Protein AF-A0A7W7SUZ3-F1 (afdb_monomer_lite)

Secondary structure (DSSP, 8-state):
--HHHHHHHHHHHH-S-TT--EEEPPTTSTTEEEEEEETTEEEEEEEETTEEEEEE-GGGTS-EEEEESSHHHHHHHHHHHHHT--HHHHHHH-TTEEE------

Structure (mmCIF, N/CA/C/O backbone):
data_AF-A0A7W7SUZ3-F1
#
_entry.id   AF-A0A7W7SUZ3-F1
#
loop_
_atom_site.group_PDB
_atom_site.id
_atom_site.type_symbol
_atom_site.label_atom_id
_atom_site.label_alt_id
_atom_site.label_comp_id
_atom_site.label_asym_id
_atom_site.label_entity_id
_atom_site.label_seq_id
_atom_site.pdbx_PDB_ins_code
_atom_site.Cartn_x
_atom_site.Cartn_y
_atom_site.Cartn_z
_atom_site.occupancy
_atom_site.B_iso_or_equiv
_atom_site.auth_seq_id
_atom_site.auth_comp_id
_atom_site.auth_asym_id
_atom_site.auth_atom_id
_atom_site.pdbx_PDB_model_num
ATOM 1 N N . MET A 1 1 ? -14.301 4.119 7.015 1.00 57.91 1 MET A N 1
ATOM 2 C CA . MET A 1 1 ? -13.436 5.296 7.234 1.00 57.91 1 MET A CA 1
ATOM 3 C C . MET A 1 1 ? -13.375 6.098 5.939 1.00 57.91 1 MET A C 1
ATOM 5 O O . MET A 1 1 ? -13.244 5.468 4.892 1.00 57.91 1 MET A O 1
ATOM 9 N N . PRO A 1 2 ? -13.549 7.429 5.967 1.00 64.69 2 PRO A N 1
ATOM 10 C CA . PRO A 1 2 ? -13.350 8.298 4.804 1.00 64.69 2 PRO A CA 1
ATOM 11 C C . PRO A 1 2 ? -11.965 8.107 4.163 1.00 64.69 2 PRO A C 1
ATOM 13 O O . PRO A 1 2 ? -10.989 7.838 4.862 1.00 64.69 2 PRO A O 1
ATOM 16 N N . LYS A 1 3 ? -11.856 8.267 2.834 1.00 68.88 3 LYS A N 1
ATOM 17 C CA . LYS A 1 3 ? -10.593 8.066 2.086 1.00 68.88 3 LYS A CA 1
ATOM 18 C C . LYS A 1 3 ? -9.442 8.942 2.620 1.00 68.88 3 LYS A C 1
ATOM 20 O O . LYS A 1 3 ? -8.315 8.470 2.730 1.00 68.88 3 LYS A O 1
ATOM 25 N N . GLN A 1 4 ? -9.733 10.192 2.991 1.00 70.25 4 GLN A N 1
ATOM 26 C CA . GLN A 1 4 ? -8.750 11.148 3.530 1.00 70.25 4 GLN A CA 1
ATOM 27 C C . GLN A 1 4 ? -8.233 10.784 4.929 1.00 70.25 4 GLN A C 1
ATOM 29 O O . GLN A 1 4 ? -7.055 11.011 5.218 1.00 70.25 4 GLN A O 1
ATOM 34 N N . ASP A 1 5 ? -9.066 10.162 5.761 1.00 81.56 5 ASP A N 1
ATOM 35 C CA . ASP A 1 5 ? -8.667 9.738 7.105 1.00 81.56 5 ASP A CA 1
ATOM 36 C C . ASP A 1 5 ? -7.645 8.594 7.027 1.00 81.56 5 ASP A C 1
ATOM 38 O O . ASP A 1 5 ? -6.688 8.561 7.797 1.00 81.56 5 ASP A O 1
ATOM 42 N N . LEU A 1 6 ? -7.785 7.689 6.046 1.00 84.25 6 LEU A N 1
ATOM 43 C CA . LEU A 1 6 ? -6.830 6.593 5.847 1.00 84.25 6 LEU A CA 1
ATOM 44 C C . LEU A 1 6 ? -5.479 7.074 5.339 1.00 84.25 6 LEU A C 1
ATOM 46 O O . LEU A 1 6 ? -4.457 6.619 5.836 1.00 84.25 6 LEU A O 1
ATOM 50 N N . VAL A 1 7 ? -5.463 7.996 4.377 1.00 89.31 7 VAL A N 1
ATOM 51 C CA . VAL A 1 7 ? -4.211 8.586 3.884 1.00 89.31 7 VAL A CA 1
ATOM 52 C C . VAL A 1 7 ? -3.457 9.266 5.028 1.00 89.31 7 VAL A C 1
ATOM 54 O O . VAL A 1 7 ? -2.256 9.062 5.179 1.00 89.31 7 VAL A O 1
ATOM 57 N N . SER A 1 8 ? -4.163 10.028 5.867 1.00 89.12 8 SER A N 1
ATOM 58 C CA . SER A 1 8 ? -3.562 10.704 7.023 1.00 89.12 8 SER A CA 1
ATOM 59 C C . SER A 1 8 ? -3.013 9.711 8.051 1.00 89.12 8 SER A C 1
ATOM 61 O O . SER A 1 8 ? -1.897 9.890 8.538 1.00 89.12 8 SER A O 1
ATOM 63 N N . ALA A 1 9 ? -3.755 8.638 8.341 1.00 90.12 9 ALA A N 1
ATOM 64 C CA . ALA A 1 9 ? -3.298 7.572 9.229 1.00 90.12 9 ALA A CA 1
ATOM 65 C C . ALA A 1 9 ? -2.057 6.853 8.671 1.00 90.12 9 ALA A C 1
ATOM 67 O O . ALA A 1 9 ? -1.042 6.772 9.353 1.00 90.12 9 ALA A O 1
ATOM 68 N N . LEU A 1 10 ? -2.086 6.420 7.407 1.00 90.44 10 LEU A N 1
ATOM 69 C CA . LEU A 1 10 ? -0.949 5.769 6.743 1.00 90.44 10 LEU A CA 1
ATOM 70 C C . LEU A 1 10 ? 0.306 6.655 6.729 1.00 90.44 10 LEU A C 1
ATOM 72 O O . LEU A 1 10 ? 1.409 6.171 6.964 1.00 90.44 10 LEU A O 1
ATOM 76 N N . ASN A 1 11 ? 0.145 7.956 6.482 1.00 91.00 11 ASN A N 1
ATOM 77 C CA . ASN A 1 11 ? 1.253 8.911 6.533 1.00 91.00 11 ASN A CA 1
ATOM 78 C C . ASN A 1 11 ? 1.787 9.123 7.953 1.00 91.00 11 ASN A C 1
ATOM 80 O O . ASN A 1 11 ? 2.978 9.370 8.121 1.00 91.00 11 ASN A O 1
ATOM 84 N N . SER A 1 12 ? 0.932 9.002 8.970 1.00 90.75 12 SER A N 1
ATOM 85 C CA . SER A 1 12 ? 1.364 9.066 10.369 1.00 90.75 12 SER A CA 1
ATOM 86 C C . SER A 1 12 ? 2.234 7.856 10.729 1.00 90.75 12 SER A C 1
ATOM 88 O O . SER A 1 12 ? 3.256 8.025 11.388 1.00 90.75 12 SER A O 1
ATOM 90 N N . GLU A 1 13 ? 1.893 6.666 10.218 1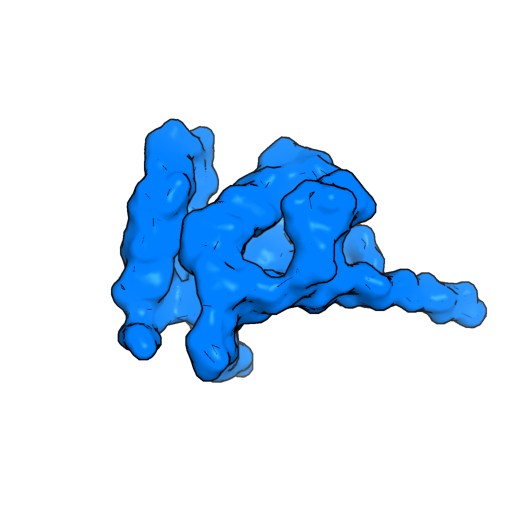.00 91.12 13 GLU A N 1
ATOM 91 C CA . GLU A 1 13 ? 2.688 5.439 10.391 1.00 91.12 13 GLU A CA 1
ATOM 92 C C . GLU A 1 13 ? 4.040 5.480 9.660 1.00 91.12 13 GLU A C 1
ATOM 94 O O . GLU A 1 13 ? 5.033 4.963 10.167 1.00 91.12 13 GLU A O 1
ATOM 99 N N . LEU A 1 14 ? 4.114 6.108 8.479 1.00 85.94 14 LEU A N 1
ATOM 100 C CA . LEU A 1 14 ? 5.383 6.267 7.748 1.00 85.94 14 LEU A CA 1
ATOM 101 C C . LEU A 1 14 ? 6.401 7.158 8.485 1.00 85.94 14 LEU A C 1
ATOM 103 O O . LEU A 1 14 ? 7.608 7.055 8.236 1.00 85.94 14 LEU A O 1
ATOM 107 N N . GLY A 1 15 ? 5.931 8.033 9.380 1.00 76.69 15 GLY A N 1
ATOM 108 C CA . GLY A 1 15 ? 6.772 8.947 10.146 1.00 76.69 15 GLY A CA 1
ATOM 109 C C . GLY A 1 15 ? 7.622 9.878 9.270 1.00 76.69 15 GLY A C 1
ATOM 110 O O . GLY A 1 15 ? 7.240 10.275 8.171 1.00 76.69 15 GLY A O 1
ATOM 111 N N . HIS A 1 16 ? 8.806 10.250 9.766 1.00 63.91 16 HIS A N 1
ATOM 112 C CA . HIS A 1 16 ? 9.794 11.059 9.040 1.00 63.91 16 HIS A CA 1
ATOM 113 C C . HIS A 1 16 ? 10.617 10.217 8.053 1.00 63.91 16 HIS A C 1
ATOM 115 O O . HIS A 1 16 ? 11.844 10.293 8.074 1.00 63.91 16 HIS A O 1
ATOM 121 N N . SER A 1 17 ? 9.982 9.454 7.162 1.00 66.00 17 SER A N 1
ATOM 122 C CA . SER A 1 17 ? 10.672 8.885 5.991 1.00 66.00 17 SER A CA 1
ATOM 123 C C . SER A 1 17 ? 10.496 9.780 4.7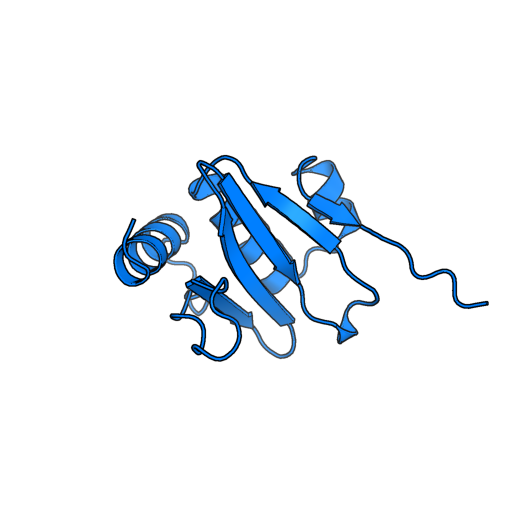53 1.00 66.00 17 SER A C 1
ATOM 125 O O . SER A 1 17 ? 9.717 9.428 3.870 1.00 66.00 17 SER A O 1
ATOM 127 N N . PRO A 1 18 ? 11.168 10.947 4.619 1.00 67.25 18 PRO A N 1
ATOM 128 C CA . PRO A 1 18 ? 11.205 11.653 3.346 1.00 67.25 18 PRO A CA 1
ATOM 129 C C . PRO A 1 18 ? 11.915 10.811 2.274 1.00 67.25 18 PRO A C 1
ATOM 131 O O . PRO A 1 18 ? 12.961 10.232 2.572 1.00 67.25 18 PRO A O 1
ATOM 134 N N . PRO A 1 19 ? 11.431 10.787 1.017 1.00 77.00 19 PRO A N 1
ATOM 135 C CA . PRO A 1 19 ? 10.271 11.501 0.467 1.00 77.00 19 PRO A CA 1
ATOM 136 C C . PRO A 1 19 ? 8.982 10.651 0.397 1.00 77.00 19 PRO A C 1
ATOM 138 O O . PRO A 1 19 ? 8.097 10.942 -0.406 1.00 77.00 19 PRO A O 1
ATOM 141 N N . LEU A 1 20 ? 8.871 9.578 1.180 1.00 86.69 20 LEU A N 1
ATOM 142 C CA . LEU A 1 20 ? 7.778 8.616 1.071 1.00 86.69 20 LEU A CA 1
ATOM 143 C C . LEU A 1 20 ? 6.498 9.172 1.695 1.00 86.69 20 LEU A C 1
ATOM 145 O O . LEU A 1 20 ? 6.390 9.327 2.908 1.00 86.69 20 LEU A O 1
ATOM 149 N N . ILE A 1 21 ? 5.517 9.462 0.843 1.00 90.50 21 ILE A N 1
ATOM 150 C CA . ILE A 1 21 ? 4.207 9.960 1.249 1.00 90.50 21 ILE A CA 1
ATOM 151 C C . ILE A 1 21 ? 3.105 9.255 0.461 1.00 90.50 21 ILE A C 1
ATOM 153 O O . ILE A 1 21 ? 3.154 9.159 -0.768 1.00 90.50 21 ILE A O 1
ATOM 157 N N . PHE A 1 22 ? 2.090 8.770 1.171 1.00 90.75 22 PHE A N 1
ATOM 158 C CA . PHE A 1 22 ? 0.853 8.330 0.552 1.00 90.75 22 PHE A CA 1
ATOM 159 C C . PHE A 1 22 ? 0.061 9.536 0.061 1.00 90.75 22 PHE A C 1
ATOM 161 O O . PHE A 1 22 ? -0.212 10.486 0.799 1.00 90.75 22 PHE A O 1
ATOM 168 N N . THR A 1 23 ? -0.374 9.449 -1.187 1.00 89.75 23 THR A N 1
ATOM 169 C CA . THR A 1 23 ? -1.311 10.382 -1.805 1.00 89.75 23 THR A CA 1
ATOM 170 C C . THR A 1 23 ? -2.668 9.714 -1.975 1.00 89.75 23 THR A C 1
ATOM 172 O O . THR A 1 23 ? -2.767 8.488 -2.029 1.00 89.75 23 THR A O 1
ATOM 175 N N . ALA A 1 24 ? -3.738 10.505 -2.025 1.00 86.31 24 ALA A N 1
ATOM 176 C CA . ALA A 1 24 ? -5.062 9.965 -2.304 1.00 86.31 24 ALA A CA 1
ATOM 177 C C . ALA A 1 24 ? -5.086 9.337 -3.708 1.00 86.31 24 ALA A C 1
ATOM 179 O O . ALA A 1 24 ? -4.625 9.949 -4.672 1.00 86.31 24 ALA A O 1
ATOM 180 N N . GLY A 1 25 ? -5.629 8.122 -3.821 1.00 75.75 25 GLY A N 1
ATOM 181 C CA . GLY A 1 25 ? -5.774 7.454 -5.116 1.00 75.75 25 GLY A CA 1
ATOM 182 C C . GLY A 1 25 ? -6.693 8.225 -6.064 1.00 75.75 25 GLY A C 1
ATOM 183 O O . GLY A 1 25 ? -7.716 8.766 -5.639 1.00 75.75 25 GLY A O 1
ATOM 184 N N . SER A 1 26 ? -6.341 8.275 -7.352 1.00 62.97 26 SER A N 1
ATOM 185 C CA . SER A 1 26 ? -7.198 8.868 -8.379 1.00 62.97 26 SER A CA 1
ATOM 186 C C . SER A 1 26 ? -8.420 7.978 -8.631 1.00 62.97 26 SER A C 1
ATOM 188 O O . SER A 1 26 ? -8.348 6.753 -8.695 1.00 62.97 26 SER A O 1
ATOM 190 N N . SER A 1 27 ? -9.580 8.617 -8.724 1.00 51.44 27 SER A N 1
ATOM 191 C CA . SER A 1 27 ? -10.916 8.033 -8.581 1.00 51.44 27 SER A CA 1
ATOM 192 C C . SER A 1 27 ? -11.414 7.174 -9.756 1.00 51.44 27 SER A C 1
ATOM 194 O O . SER A 1 27 ? -12.622 7.065 -9.932 1.00 51.44 27 SER A O 1
ATOM 196 N N . SER A 1 28 ? -10.547 6.592 -10.592 1.00 51.59 28 SER A N 1
A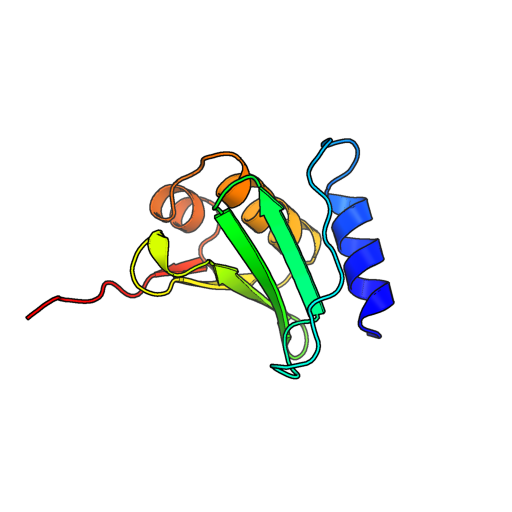TOM 197 C CA . SER A 1 28 ? -10.995 5.783 -11.743 1.00 51.59 28 SER A CA 1
ATOM 198 C C . SER A 1 28 ? -11.229 4.303 -11.416 1.00 51.59 28 SER A C 1
ATOM 200 O O . SER A 1 28 ? -11.935 3.625 -12.156 1.00 51.59 28 SER A O 1
ATOM 202 N N . ALA A 1 29 ? -10.700 3.809 -10.294 1.00 51.81 29 ALA A N 1
ATOM 203 C CA . ALA A 1 29 ? -11.065 2.520 -9.716 1.00 51.81 29 ALA A CA 1
ATOM 204 C C . ALA A 1 29 ? -11.547 2.774 -8.285 1.00 51.81 29 ALA A C 1
ATOM 206 O O . ALA A 1 29 ? -10.740 3.070 -7.405 1.00 51.81 29 ALA A O 1
ATOM 207 N N . ASP A 1 30 ? -12.858 2.691 -8.050 1.00 56.25 30 ASP A N 1
ATOM 208 C CA . ASP A 1 30 ? -13.535 3.131 -6.817 1.00 56.25 30 ASP A CA 1
ATOM 209 C C . ASP A 1 30 ? -12.945 2.602 -5.493 1.00 56.25 30 ASP A C 1
ATOM 211 O O . ASP A 1 30 ? -13.193 3.183 -4.431 1.00 56.25 30 ASP A O 1
ATOM 215 N N . ALA A 1 31 ? -12.105 1.566 -5.546 1.00 69.25 31 ALA A N 1
ATOM 216 C CA . ALA A 1 31 ? -11.514 0.895 -4.399 1.00 69.25 31 ALA A CA 1
ATOM 217 C C . ALA A 1 31 ? -10.107 1.382 -3.985 1.00 69.25 31 ALA A C 1
ATOM 219 O O . ALA A 1 31 ? -9.698 1.102 -2.857 1.00 69.25 31 ALA A O 1
ATOM 220 N N . THR A 1 32 ? -9.355 2.111 -4.825 1.00 79.44 32 THR A N 1
ATOM 221 C CA . THR A 1 32 ? -8.048 2.652 -4.397 1.00 79.44 32 THR A CA 1
ATOM 222 C C . THR A 1 32 ? -8.245 3.893 -3.535 1.00 79.44 32 THR A C 1
ATOM 224 O O . THR A 1 32 ? -8.918 4.852 -3.916 1.00 79.44 32 THR A O 1
ATOM 227 N N . VAL A 1 33 ? -7.655 3.860 -2.344 1.00 83.06 33 VAL A N 1
ATOM 228 C CA . VAL A 1 33 ? -7.814 4.900 -1.321 1.00 83.06 33 VAL A CA 1
ATOM 229 C C . VAL A 1 33 ? -6.508 5.637 -1.043 1.00 83.06 33 VAL A C 1
ATOM 231 O O . VAL A 1 33 ? -6.553 6.834 -0.773 1.00 83.06 33 VAL A O 1
ATOM 234 N N . ALA A 1 34 ? -5.359 4.976 -1.205 1.00 88.25 34 ALA A N 1
ATOM 235 C CA . ALA A 1 34 ? -4.044 5.600 -1.093 1.00 88.25 34 ALA A CA 1
ATOM 236 C C . ALA A 1 34 ? -3.046 5.016 -2.104 1.00 88.25 34 ALA A C 1
ATOM 238 O O . ALA A 1 34 ? -3.165 3.854 -2.491 1.00 88.25 34 ALA A O 1
ATOM 239 N N . VAL A 1 35 ? -2.061 5.817 -2.507 1.00 88.88 35 VAL A N 1
ATOM 240 C CA . VAL A 1 35 ? -0.971 5.430 -3.412 1.00 88.88 35 VAL A CA 1
ATOM 241 C C . VAL A 1 35 ? 0.356 5.933 -2.856 1.00 88.88 35 VAL A C 1
ATOM 243 O O . VAL A 1 35 ? 0.472 7.119 -2.550 1.00 88.88 35 VAL A O 1
ATOM 246 N N . LEU A 1 36 ? 1.351 5.053 -2.747 1.00 90.31 36 LEU A N 1
ATOM 247 C CA . LEU A 1 36 ? 2.737 5.396 -2.411 1.00 90.31 36 LEU A CA 1
ATOM 248 C C . LEU A 1 36 ? 3.640 5.095 -3.606 1.00 90.31 36 LEU A C 1
ATOM 250 O O . LEU A 1 36 ? 3.579 3.986 -4.133 1.00 90.31 36 LEU A O 1
ATOM 254 N N . SER A 1 37 ? 4.492 6.043 -3.998 1.00 87.75 37 SER A N 1
ATOM 255 C CA . SER A 1 37 ? 5.346 5.930 -5.189 1.00 87.75 37 SER A CA 1
ATOM 256 C C . SER A 1 37 ? 6.783 6.382 -4.918 1.00 87.75 37 SER A C 1
ATOM 258 O O . SER A 1 37 ? 6.997 7.352 -4.193 1.00 87.75 37 SER A O 1
ATOM 260 N N . HIS A 1 38 ? 7.762 5.729 -5.549 1.00 86.38 38 HIS A N 1
ATOM 261 C CA . HIS A 1 38 ? 9.175 6.132 -5.572 1.00 86.38 38 HIS A CA 1
ATOM 262 C C . HIS A 1 38 ? 9.815 5.675 -6.883 1.00 86.38 38 HIS A C 1
ATOM 264 O O . HIS A 1 38 ? 9.881 4.480 -7.174 1.00 86.38 38 HIS A O 1
ATOM 270 N N . GLY A 1 39 ? 10.260 6.637 -7.695 1.00 85.31 39 GLY A N 1
ATOM 271 C CA . GLY A 1 39 ? 10.726 6.355 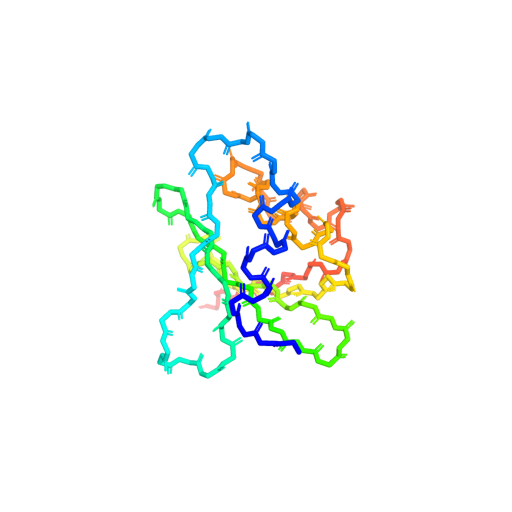-9.050 1.00 85.31 39 GLY A CA 1
ATOM 272 C C . GLY A 1 39 ? 9.629 5.694 -9.887 1.00 85.31 39 GLY A C 1
ATOM 273 O O . GLY A 1 39 ? 8.542 6.246 -10.048 1.00 85.31 39 GLY A O 1
ATOM 274 N N . ASP A 1 40 ? 9.916 4.505 -10.407 1.00 83.00 40 ASP A N 1
ATOM 275 C CA . ASP A 1 40 ? 9.005 3.693 -11.212 1.00 83.00 40 ASP A CA 1
ATOM 276 C C . ASP A 1 40 ? 8.174 2.695 -10.392 1.00 83.00 40 ASP A C 1
ATOM 278 O O . ASP A 1 40 ? 7.317 2.026 -10.964 1.00 83.00 40 ASP A O 1
ATOM 282 N N . ARG A 1 41 ? 8.379 2.588 -9.072 1.00 82.94 41 ARG A N 1
ATOM 283 C CA . ARG A 1 41 ? 7.631 1.684 -8.183 1.00 82.94 41 ARG A CA 1
ATOM 284 C C . ARG A 1 41 ? 6.461 2.411 -7.541 1.00 82.94 41 ARG A C 1
ATOM 286 O O . ARG A 1 41 ? 6.631 3.509 -7.016 1.00 82.94 41 ARG A O 1
ATOM 293 N N . PHE A 1 42 ? 5.289 1.777 -7.514 1.00 84.75 42 PHE A N 1
ATOM 294 C CA . PHE A 1 42 ? 4.151 2.275 -6.738 1.00 84.75 42 PHE A CA 1
ATOM 295 C C . PHE A 1 42 ? 3.296 1.158 -6.130 1.00 84.75 42 PHE A C 1
ATOM 297 O O . PHE A 1 42 ? 3.234 0.044 -6.660 1.00 84.75 42 PHE A O 1
ATOM 304 N N . VAL A 1 43 ? 2.638 1.480 -5.013 1.00 87.75 43 VAL A N 1
ATOM 305 C CA . VAL A 1 43 ? 1.725 0.614 -4.253 1.00 87.75 43 VAL A CA 1
ATOM 306 C C . VAL A 1 43 ? 0.388 1.312 -4.090 1.00 87.75 43 VAL A C 1
ATOM 308 O O . VAL A 1 43 ? 0.320 2.406 -3.538 1.00 87.75 43 VAL A O 1
ATOM 311 N N . ASN A 1 44 ? -0.678 0.645 -4.514 1.00 87.44 44 ASN A N 1
ATOM 312 C CA . ASN A 1 44 ? -2.054 1.037 -4.259 1.00 87.44 44 ASN A CA 1
ATOM 313 C C . ASN A 1 44 ? -2.554 0.322 -3.000 1.00 87.44 44 ASN A C 1
ATOM 315 O O . ASN A 1 44 ? -2.475 -0.903 -2.904 1.00 87.44 44 ASN A O 1
ATOM 319 N N . VAL A 1 45 ? -3.116 1.081 -2.065 1.00 87.31 45 VAL A N 1
ATOM 320 C CA . VAL A 1 45 ? -3.825 0.565 -0.892 1.00 87.31 45 VAL A CA 1
ATOM 321 C C . VAL A 1 45 ? -5.320 0.675 -1.153 1.00 87.31 45 VAL A C 1
ATOM 323 O O . VAL A 1 45 ? -5.817 1.731 -1.557 1.00 87.31 45 VAL A O 1
ATOM 326 N N . LEU A 1 46 ? -6.030 -0.424 -0.928 1.00 84.75 46 LEU A N 1
ATOM 327 C CA . LEU A 1 46 ? -7.471 -0.552 -1.069 1.00 84.75 46 LEU A CA 1
ATOM 328 C C . LEU A 1 46 ? -8.063 -0.894 0.300 1.00 84.75 46 LEU A C 1
ATOM 330 O O . LEU A 1 46 ? -7.585 -1.805 0.971 1.00 84.75 46 LEU A O 1
ATOM 334 N N . ALA A 1 47 ? -9.100 -0.185 0.731 1.00 81.38 47 ALA A N 1
ATOM 335 C CA . ALA A 1 47 ? -9.810 -0.543 1.957 1.00 81.38 47 ALA A CA 1
ATOM 336 C C . ALA A 1 47 ? -10.782 -1.699 1.670 1.00 81.38 47 ALA A C 1
ATOM 338 O O . ALA A 1 47 ? -11.503 -1.658 0.675 1.00 81.38 47 ALA A O 1
ATOM 339 N N . ASN A 1 48 ? -10.807 -2.719 2.530 1.00 78.31 48 ASN A N 1
ATOM 340 C CA . ASN A 1 48 ? -11.665 -3.895 2.384 1.00 78.31 48 ASN A CA 1
ATOM 341 C C . ASN A 1 48 ? -12.135 -4.391 3.759 1.00 78.31 48 ASN A C 1
ATOM 343 O O . ASN A 1 48 ? -11.344 -5.017 4.454 1.00 78.31 48 ASN A O 1
ATOM 347 N N . ASP A 1 49 ? -13.385 -4.120 4.142 1.00 79.06 49 ASP A N 1
ATOM 348 C CA . ASP A 1 49 ? -14.097 -4.623 5.335 1.00 79.06 49 ASP A CA 1
ATOM 349 C C . ASP A 1 49 ? -13.205 -5.157 6.474 1.00 79.06 49 ASP A C 1
ATOM 351 O O . ASP A 1 49 ? -13.043 -6.362 6.663 1.00 79.06 49 ASP A O 1
ATOM 355 N N . GLY A 1 50 ? -12.592 -4.234 7.225 1.00 79.56 50 GLY A N 1
ATOM 356 C CA . GLY A 1 50 ? -11.722 -4.557 8.367 1.00 79.56 50 GLY A CA 1
ATOM 357 C C . GLY A 1 50 ? -10.280 -4.943 8.009 1.00 79.56 50 GLY A C 1
ATOM 358 O O . GLY A 1 50 ? -9.549 -5.414 8.871 1.00 79.56 50 GLY A O 1
ATOM 359 N N . SER A 1 51 ? -9.863 -4.759 6.756 1.00 85.94 51 SER A N 1
ATOM 360 C CA . SER A 1 51 ? -8.515 -5.044 6.251 1.00 85.94 51 SER A CA 1
ATOM 361 C C . SER A 1 51 ? -8.105 -4.076 5.129 1.00 85.94 51 SER A C 1
ATOM 363 O O . SER A 1 51 ? -8.921 -3.308 4.610 1.00 85.94 51 SER A O 1
ATOM 365 N N . TYR A 1 52 ? -6.838 -4.140 4.725 1.00 86.31 52 TYR A N 1
ATOM 366 C CA . TYR A 1 52 ? -6.250 -3.352 3.643 1.00 86.31 52 TYR A CA 1
ATOM 367 C C . TYR A 1 52 ? -5.670 -4.267 2.580 1.00 86.31 52 TYR A C 1
ATOM 369 O O . TYR A 1 52 ? -4.830 -5.108 2.882 1.00 86.31 52 TYR A O 1
ATOM 377 N N . LEU A 1 53 ? -6.081 -4.098 1.328 1.00 85.06 53 LEU A N 1
ATOM 378 C CA . LEU A 1 53 ? -5.508 -4.818 0.203 1.00 85.06 53 LEU A CA 1
ATOM 379 C C . LEU A 1 53 ? -4.402 -3.985 -0.456 1.00 85.06 53 LEU A C 1
ATOM 381 O O . LEU A 1 53 ? -4.616 -2.832 -0.817 1.00 85.06 53 LEU A O 1
ATOM 385 N N . LEU A 1 54 ? -3.218 -4.573 -0.597 1.00 86.00 54 LEU A N 1
ATOM 386 C CA . LEU A 1 54 ? -2.055 -3.978 -1.248 1.00 86.00 54 LEU A CA 1
ATOM 387 C C . LEU A 1 54 ? -1.954 -4.505 -2.679 1.00 86.00 54 LEU A C 1
ATOM 389 O O . LEU A 1 54 ? -1.999 -5.718 -2.906 1.00 86.00 54 LEU A O 1
ATOM 393 N N . SER A 1 55 ? -1.808 -3.588 -3.630 1.00 82.25 55 SER A N 1
ATOM 394 C CA . SER A 1 55 ? -1.611 -3.877 -5.048 1.00 82.25 55 SER A CA 1
ATOM 395 C C . SER A 1 55 ? -0.367 -3.152 -5.548 1.00 82.25 55 SER A C 1
ATOM 397 O O . SER A 1 55 ? -0.279 -1.931 -5.466 1.00 82.25 55 SER A O 1
ATOM 399 N N . PHE A 1 56 ? 0.574 -3.900 -6.108 1.00 83.00 56 PHE A N 1
ATOM 400 C CA . PHE A 1 56 ? 1.877 -3.408 -6.561 1.00 83.00 56 PHE A CA 1
ATOM 401 C C . PHE A 1 56 ? 1.893 -3.279 -8.092 1.00 83.00 56 PHE A C 1
ATOM 403 O O . PHE A 1 56 ? 1.152 -3.982 -8.783 1.00 83.00 56 PHE A O 1
ATOM 410 N N . ASN A 1 57 ? 2.687 -2.360 -8.644 1.00 77.00 57 ASN A N 1
ATOM 411 C CA . ASN A 1 57 ? 2.637 -2.056 -10.072 1.00 77.00 57 ASN A CA 1
ATOM 412 C C . ASN A 1 57 ? 3.259 -3.109 -11.014 1.00 77.00 57 ASN A C 1
ATOM 414 O O . ASN A 1 57 ? 4.123 -3.906 -10.658 1.00 77.00 57 ASN A O 1
ATOM 418 N N . TRP A 1 58 ? 2.787 -3.072 -12.265 1.00 55.97 58 TRP A N 1
ATOM 419 C CA . TRP A 1 58 ? 2.873 -4.136 -13.275 1.00 55.97 58 TRP A CA 1
ATOM 420 C C . TRP A 1 58 ? 4.286 -4.494 -13.771 1.00 55.97 58 TRP A C 1
ATOM 422 O O . TRP A 1 58 ? 4.550 -5.666 -14.045 1.00 55.97 58 TRP A O 1
ATOM 432 N N . ASN A 1 59 ? 5.217 -3.536 -13.848 1.00 59.00 59 ASN A N 1
ATOM 433 C CA . ASN A 1 59 ? 6.572 -3.798 -14.362 1.00 59.00 59 ASN A CA 1
ATOM 434 C C . ASN A 1 59 ? 7.450 -4.649 -13.418 1.00 59.00 59 ASN A C 1
ATOM 436 O O . ASN A 1 59 ? 8.474 -5.156 -13.864 1.00 59.00 59 ASN A O 1
ATOM 440 N N . GLY A 1 60 ? 7.019 -4.904 -12.172 1.00 55.00 60 GLY A N 1
ATOM 441 C CA . GLY 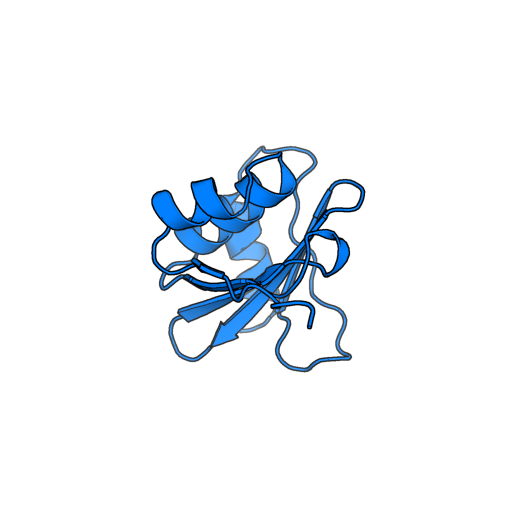A 1 60 ? 7.631 -5.902 -11.277 1.00 55.00 60 GLY A CA 1
ATOM 442 C C . GLY A 1 60 ? 7.282 -7.369 -11.604 1.00 55.00 60 GLY A C 1
ATOM 443 O O . GLY A 1 60 ? 7.870 -8.267 -11.015 1.00 55.00 60 GLY A O 1
ATOM 444 N N . ARG A 1 61 ? 6.378 -7.595 -12.579 1.00 49.28 61 ARG A N 1
ATOM 445 C CA . ARG A 1 61 ? 5.833 -8.862 -13.124 1.00 49.28 61 ARG A CA 1
ATOM 446 C C . ARG A 1 61 ? 4.824 -9.638 -12.242 1.00 49.28 61 ARG A C 1
ATOM 448 O O . ARG A 1 61 ? 5.169 -10.542 -11.499 1.00 49.28 61 ARG A O 1
ATOM 455 N N . GLN A 1 62 ? 3.540 -9.396 -12.541 1.00 53.41 62 GLN A N 1
ATOM 456 C CA . GLN A 1 62 ? 2.440 -10.386 -12.619 1.00 53.41 62 GLN A CA 1
ATOM 457 C C . GLN A 1 62 ? 1.578 -10.724 -11.377 1.00 53.41 62 GLN A C 1
ATOM 459 O O . GLN A 1 62 ? 0.956 -11.779 -11.291 1.00 53.41 62 GLN A O 1
ATOM 464 N N . GLN A 1 63 ? 1.395 -9.692 -10.548 1.00 55.97 63 GLN A N 1
ATOM 465 C CA . GLN A 1 63 ? 0.348 -9.463 -9.537 1.00 55.97 63 GLN A CA 1
ATOM 466 C C . GLN A 1 63 ? 0.473 -10.224 -8.215 1.00 55.97 63 GLN A C 1
ATOM 468 O O . GLN A 1 63 ? -0.116 -11.268 -7.944 1.00 55.97 63 GLN A O 1
ATOM 473 N N . ALA A 1 64 ? 1.198 -9.566 -7.319 1.00 55.47 64 ALA A N 1
ATOM 474 C CA . ALA A 1 64 ? 1.034 -9.766 -5.903 1.00 55.47 64 ALA A CA 1
ATOM 475 C C . ALA A 1 64 ? -0.244 -9.105 -5.390 1.00 55.47 64 ALA A C 1
ATOM 477 O O . ALA A 1 64 ? -0.450 -7.907 -5.601 1.00 55.47 64 ALA A O 1
ATOM 478 N N . HIS A 1 65 ? -1.055 -9.857 -4.659 1.00 66.31 65 HIS A N 1
ATOM 479 C CA . HIS A 1 65 ? -2.186 -9.339 -3.906 1.00 66.31 65 HIS A CA 1
ATOM 480 C C . HIS A 1 65 ? -1.982 -9.678 -2.441 1.00 66.31 65 HIS A C 1
ATOM 482 O O . HIS A 1 65 ? -1.847 -10.848 -2.079 1.00 66.31 65 HIS A O 1
ATOM 488 N N . GLY A 1 66 ? -1.969 -8.656 -1.590 1.00 68.69 66 GLY A N 1
ATOM 489 C CA . GLY A 1 66 ? -1.823 -8.854 -0.154 1.00 68.69 66 GLY A CA 1
ATOM 490 C C . GLY A 1 66 ? -2.953 -8.252 0.650 1.00 68.69 66 GLY A C 1
ATOM 491 O O . GLY A 1 66 ? -3.452 -7.216 0.246 1.00 68.69 66 GLY A O 1
ATOM 492 N N . ARG A 1 67 ? -3.353 -8.859 1.776 1.00 76.44 67 ARG A N 1
ATOM 493 C CA . ARG A 1 67 ? -4.321 -8.259 2.720 1.00 76.44 67 ARG A CA 1
ATOM 494 C C . ARG A 1 67 ? -3.704 -8.003 4.095 1.00 76.44 67 ARG A C 1
ATOM 496 O O . ARG A 1 67 ? -3.703 -8.896 4.931 1.00 76.44 67 ARG A O 1
ATOM 503 N N . ALA A 1 68 ? -3.229 -6.797 4.363 1.00 81.31 68 ALA A N 1
ATOM 504 C CA . ALA A 1 68 ? -2.794 -6.422 5.704 1.00 81.31 68 ALA A CA 1
ATOM 505 C C . ALA A 1 68 ? -4.019 -6.197 6.616 1.00 81.31 68 ALA A C 1
ATOM 507 O O . ALA A 1 68 ? -4.899 -5.416 6.253 1.00 81.31 68 ALA A O 1
ATOM 508 N N . PRO A 1 69 ? -4.115 -6.842 7.790 1.00 81.31 69 PRO A N 1
ATOM 509 C CA . PRO A 1 69 ? -5.223 -6.604 8.720 1.00 81.31 69 PRO A CA 1
ATOM 510 C C . PRO A 1 69 ? -5.081 -5.284 9.498 1.00 81.31 69 PRO A C 1
ATOM 512 O O . PRO A 1 69 ? -6.054 -4.818 10.078 1.00 81.31 69 PRO A O 1
ATOM 515 N N . ASP A 1 70 ? -3.888 -4.682 9.507 1.00 87.25 70 ASP A N 1
ATOM 516 C CA . ASP A 1 70 ? -3.541 -3.518 10.325 1.00 87.25 70 ASP A CA 1
ATOM 517 C C . ASP A 1 70 ? -2.885 -2.406 9.482 1.00 87.25 70 ASP A C 1
ATOM 519 O O . ASP A 1 70 ? -2.184 -2.690 8.504 1.00 87.25 70 ASP A O 1
ATOM 523 N N . ILE A 1 71 ? -3.132 -1.143 9.854 1.00 88.88 71 ILE A N 1
ATOM 524 C CA . ILE A 1 71 ? -2.647 0.052 9.143 1.00 88.88 71 ILE A CA 1
ATOM 525 C C . ILE A 1 71 ? -1.117 0.127 9.176 1.00 88.88 71 ILE A C 1
ATOM 527 O O . ILE A 1 71 ? -0.508 0.369 8.133 1.00 88.88 71 ILE A O 1
ATOM 531 N N . SER A 1 72 ? -0.487 -0.121 10.326 1.00 90.06 72 SER A N 1
ATOM 532 C CA . SER A 1 72 ? 0.969 -0.065 10.485 1.00 90.06 72 SER A CA 1
ATOM 533 C C . SER A 1 72 ? 1.652 -1.129 9.623 1.00 90.06 72 SER A C 1
ATOM 535 O O . SER A 1 72 ? 2.647 -0.855 8.952 1.00 90.06 72 SER A O 1
ATOM 537 N N . LEU A 1 73 ? 1.073 -2.336 9.554 1.00 87.94 73 LEU A N 1
ATOM 538 C CA . LEU A 1 73 ? 1.572 -3.408 8.682 1.00 87.94 73 LEU A CA 1
ATOM 539 C C . LEU A 1 73 ? 1.399 -3.080 7.193 1.00 87.94 73 LEU A C 1
ATOM 541 O O . LEU A 1 73 ? 2.273 -3.414 6.386 1.00 87.94 73 LEU A O 1
ATOM 545 N N . ALA A 1 74 ? 0.293 -2.427 6.821 1.00 88.69 74 ALA A N 1
ATOM 546 C CA . ALA A 1 74 ? 0.063 -1.960 5.457 1.00 88.69 74 ALA A CA 1
ATOM 547 C C . ALA A 1 74 ? 1.095 -0.895 5.047 1.00 88.69 74 ALA A C 1
ATOM 549 O O . ALA A 1 74 ? 1.676 -0.992 3.963 1.00 88.69 74 ALA A O 1
ATOM 550 N N . ALA A 1 75 ? 1.353 0.080 5.925 1.00 90.38 75 ALA A N 1
ATOM 551 C CA . ALA A 1 75 ? 2.320 1.149 5.701 1.00 90.38 75 ALA A CA 1
ATOM 552 C C . ALA A 1 75 ? 3.758 0.614 5.579 1.00 90.38 75 ALA A C 1
ATOM 554 O O . ALA A 1 75 ? 4.438 0.941 4.606 1.00 90.38 75 ALA A O 1
ATOM 555 N N . ASP A 1 76 ? 4.205 -0.256 6.495 1.00 89.88 76 ASP A N 1
ATOM 556 C CA . ASP A 1 76 ? 5.563 -0.823 6.458 1.00 89.88 76 ASP A CA 1
ATOM 557 C C . ASP A 1 76 ? 5.801 -1.674 5.200 1.00 89.88 76 ASP A C 1
ATOM 559 O O . ASP A 1 76 ? 6.821 -1.523 4.526 1.00 89.88 76 ASP A O 1
ATOM 563 N N . SER A 1 77 ? 4.829 -2.511 4.822 1.00 87.38 77 SER A N 1
ATOM 564 C CA . SER A 1 77 ? 4.934 -3.357 3.623 1.00 87.38 77 SER A CA 1
ATOM 565 C C . SER A 1 77 ? 5.038 -2.524 2.344 1.00 87.38 77 SER A C 1
ATOM 567 O O . SER A 1 77 ? 5.871 -2.798 1.477 1.00 87.38 77 SER A O 1
ATOM 569 N N . ALA A 1 78 ? 4.201 -1.489 2.223 1.00 89.00 78 ALA A N 1
ATOM 570 C CA . ALA A 1 78 ? 4.229 -0.584 1.081 1.00 89.00 78 ALA A CA 1
ATOM 571 C C . ALA A 1 78 ? 5.556 0.185 1.008 1.00 89.00 78 ALA A C 1
ATOM 573 O O . ALA A 1 78 ? 6.154 0.271 -0.064 1.00 89.00 78 ALA A O 1
ATOM 574 N N . ARG A 1 79 ? 6.042 0.690 2.150 1.00 89.81 79 ARG A N 1
ATOM 575 C CA . ARG A 1 79 ? 7.321 1.399 2.270 1.00 89.81 79 ARG A CA 1
ATOM 576 C C . ARG A 1 79 ? 8.485 0.539 1.789 1.00 89.81 79 ARG A C 1
ATOM 578 O O . ARG A 1 79 ? 9.222 0.947 0.898 1.00 89.81 79 ARG A O 1
ATOM 585 N N . ARG A 1 80 ? 8.617 -0.676 2.323 1.00 88.44 80 ARG A N 1
ATOM 586 C CA . ARG A 1 80 ? 9.727 -1.585 2.001 1.00 88.44 80 ARG A CA 1
ATOM 587 C C . ARG A 1 80 ? 9.797 -1.932 0.514 1.00 88.44 80 ARG A C 1
ATOM 589 O O . ARG A 1 80 ? 10.885 -1.917 -0.058 1.00 88.44 80 ARG A O 1
ATOM 596 N N . TRP A 1 81 ? 8.661 -2.194 -0.136 1.00 87.00 81 TRP A N 1
ATOM 597 C CA . TRP A 1 81 ? 8.636 -2.435 -1.587 1.00 87.00 81 TRP A CA 1
ATOM 598 C C . TRP A 1 81 ? 9.230 -1.264 -2.378 1.00 87.00 81 TRP A C 1
ATOM 600 O O . TRP A 1 81 ? 10.085 -1.417 -3.257 1.00 87.00 81 TRP A O 1
ATOM 610 N N . VAL A 1 82 ? 8.754 -0.075 -2.030 1.00 87.12 82 VAL A N 1
ATOM 611 C CA . VAL A 1 82 ? 9.095 1.194 -2.666 1.00 87.12 82 VAL A CA 1
ATOM 612 C C . VAL A 1 82 ? 10.568 1.562 -2.413 1.00 87.12 82 VAL A C 1
ATOM 614 O O . VAL A 1 82 ? 11.218 2.131 -3.291 1.00 87.12 82 VAL A O 1
ATOM 617 N N . GLU A 1 83 ? 11.127 1.162 -1.268 1.00 87.75 83 GLU A N 1
ATOM 618 C CA . GLU A 1 83 ? 12.536 1.356 -0.899 1.00 87.75 83 GLU A CA 1
ATOM 619 C C . GLU A 1 83 ? 13.518 0.383 -1.557 1.00 87.75 83 GLU A C 1
ATOM 621 O O . GLU A 1 83 ? 14.708 0.685 -1.611 1.00 87.75 83 GLU A O 1
ATOM 626 N N . GLY A 1 84 ? 13.079 -0.775 -2.052 1.00 84.00 84 GLY A N 1
ATOM 627 C CA . GLY A 1 84 ? 14.026 -1.708 -2.665 1.00 84.00 84 GLY A CA 1
ATOM 628 C C . GLY A 1 84 ? 13.727 -3.181 -2.475 1.00 84.00 84 GLY A C 1
ATOM 629 O O . GLY A 1 84 ? 14.189 -3.966 -3.300 1.00 84.00 84 GLY A O 1
ATOM 630 N N . PHE A 1 85 ? 12.970 -3.550 -1.438 1.00 83.94 85 PHE A N 1
ATOM 631 C CA . PHE A 1 85 ? 12.754 -4.954 -1.094 1.00 83.94 85 PHE A CA 1
ATOM 632 C C . PHE A 1 85 ? 12.075 -5.691 -2.238 1.00 83.94 85 PHE A C 1
ATOM 634 O O . PHE A 1 85 ? 11.161 -5.155 -2.859 1.00 83.94 85 PHE A O 1
ATOM 641 N N . ASP A 1 86 ? 12.529 -6.912 -2.510 1.00 78.31 86 ASP A N 1
ATOM 642 C CA . ASP A 1 86 ? 11.835 -7.797 -3.432 1.00 78.31 86 ASP A CA 1
ATOM 643 C C . ASP A 1 86 ? 10.538 -8.340 -2.810 1.00 78.31 86 ASP A C 1
ATOM 645 O O . ASP A 1 86 ? 10.247 -8.201 -1.615 1.00 78.31 86 ASP A O 1
ATOM 649 N N . LEU A 1 87 ? 9.714 -8.910 -3.678 1.00 77.38 87 LEU A N 1
ATOM 650 C CA . LEU A 1 87 ? 8.388 -9.389 -3.339 1.00 77.38 87 LEU A CA 1
ATOM 651 C C . LEU A 1 87 ? 8.455 -10.650 -2.461 1.00 77.38 87 LEU A C 1
ATOM 653 O O . LEU A 1 87 ? 7.676 -10.797 -1.523 1.00 77.38 87 LEU A O 1
ATOM 657 N N . GLU A 1 88 ? 9.432 -11.519 -2.690 1.00 79.31 88 GLU A N 1
ATOM 658 C CA . GLU A 1 88 ? 9.676 -12.738 -1.923 1.00 79.31 88 GLU A CA 1
ATOM 659 C C . GLU A 1 88 ? 10.065 -12.441 -0.466 1.00 79.31 88 GLU A C 1
ATOM 661 O O . GLU A 1 88 ? 9.527 -13.049 0.464 1.00 79.31 88 GLU A O 1
ATOM 666 N N . SER A 1 89 ? 10.943 -11.462 -0.247 1.00 83.44 89 SER A N 1
ATOM 667 C CA . SER A 1 89 ? 11.334 -10.991 1.085 1.00 83.44 89 SER A CA 1
ATOM 668 C C . SER A 1 89 ? 10.155 -10.352 1.811 1.00 83.44 89 SER A C 1
ATOM 670 O O . SER A 1 89 ? 9.981 -10.555 3.015 1.00 83.44 89 SER A O 1
ATOM 672 N N . LEU A 1 90 ? 9.307 -9.617 1.082 1.00 83.38 90 LEU A N 1
ATOM 673 C CA . LEU A 1 90 ? 8.054 -9.097 1.625 1.00 83.38 90 LEU A CA 1
ATOM 674 C C . LEU A 1 90 ? 7.094 -10.226 2.006 1.00 83.38 90 LEU A C 1
ATOM 676 O O . LEU A 1 90 ? 6.531 -10.162 3.091 1.00 83.38 90 LEU A O 1
ATOM 680 N N . ALA A 1 91 ? 6.948 -11.273 1.187 1.00 81.5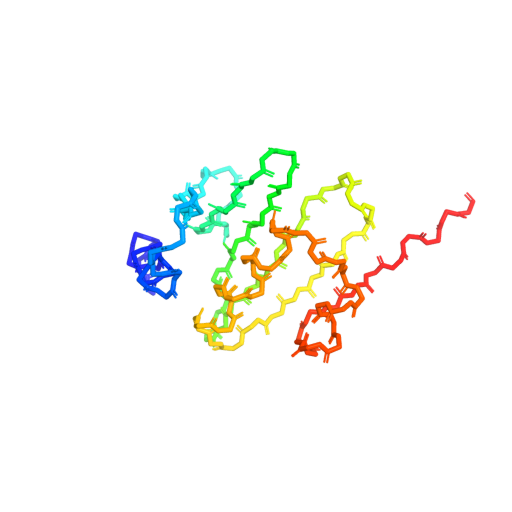0 91 ALA A N 1
ATOM 681 C CA . ALA A 1 91 ? 6.138 -12.456 1.504 1.00 81.50 91 ALA A CA 1
ATOM 682 C C . ALA A 1 91 ? 6.564 -13.103 2.826 1.00 81.50 91 ALA A C 1
ATOM 684 O O . ALA A 1 91 ? 5.733 -13.438 3.670 1.00 81.50 91 ALA A O 1
ATOM 685 N N . ALA A 1 92 ? 7.877 -13.281 2.989 1.00 84.19 92 ALA A N 1
ATOM 686 C CA . ALA A 1 92 ? 8.462 -13.927 4.154 1.00 84.19 92 ALA A CA 1
ATOM 687 C C . ALA A 1 92 ? 8.256 -13.098 5.431 1.00 84.19 92 ALA A C 1
ATOM 689 O O . ALA A 1 92 ? 7.978 -13.658 6.490 1.00 84.19 92 ALA A O 1
ATOM 690 N N . ALA A 1 93 ? 8.357 -11.769 5.330 1.00 82.94 93 ALA A N 1
ATOM 691 C CA . ALA A 1 93 ? 8.116 -10.854 6.445 1.00 82.94 93 ALA A CA 1
ATOM 692 C C . ALA A 1 93 ? 6.618 -10.622 6.723 1.00 82.94 93 ALA A C 1
ATOM 694 O O . ALA A 1 93 ? 6.225 -10.348 7.858 1.00 82.94 93 ALA A O 1
ATOM 695 N N . HIS A 1 94 ? 5.782 -10.736 5.692 1.00 82.69 94 HIS A N 1
ATOM 696 C CA . HIS A 1 94 ? 4.372 -10.374 5.700 1.00 82.69 94 HIS A CA 1
ATOM 697 C C . HIS A 1 94 ? 3.549 -11.448 4.962 1.00 82.69 94 HIS A C 1
ATOM 699 O O . HIS A 1 94 ? 3.203 -11.269 3.791 1.00 82.69 94 HIS A O 1
ATOM 705 N N . PRO A 1 95 ? 3.149 -12.548 5.638 1.00 79.25 95 PRO A N 1
ATOM 706 C CA . PRO A 1 95 ? 2.512 -13.717 5.005 1.00 79.25 95 PRO A CA 1
ATOM 707 C C . PRO A 1 95 ? 1.142 -13.424 4.377 1.00 79.25 95 PRO A C 1
ATOM 709 O O . PRO A 1 95 ? 0.545 -14.269 3.707 1.00 79.25 95 PRO A O 1
ATOM 712 N N . PHE A 1 96 ? 0.616 -12.223 4.604 1.00 78.44 96 PHE A N 1
ATOM 713 C CA . PHE A 1 96 ? -0.591 -11.747 3.963 1.00 78.44 96 PHE A CA 1
ATOM 714 C C . PHE A 1 96 ? -0.377 -11.242 2.539 1.00 78.44 96 PHE A C 1
ATOM 716 O O . PHE A 1 96 ? -1.377 -11.098 1.839 1.00 78.44 96 PHE A O 1
ATOM 723 N N . VAL A 1 97 ? 0.861 -10.963 2.113 1.00 74.44 97 VAL A N 1
ATOM 724 C CA . VAL A 1 97 ? 1.204 -10.614 0.730 1.00 74.44 97 VAL A CA 1
ATOM 725 C C . VAL A 1 97 ? 1.416 -11.901 -0.059 1.00 74.44 97 VAL A C 1
ATOM 727 O O . VAL A 1 97 ? 2.312 -12.685 0.243 1.00 74.44 97 VAL A O 1
ATOM 730 N N . LYS A 1 98 ? 0.563 -12.150 -1.054 1.00 70.00 98 LYS A N 1
ATOM 731 C CA . LYS A 1 98 ? 0.650 -13.323 -1.931 1.00 70.00 98 LYS A CA 1
ATOM 732 C C . LYS A 1 98 ? 1.077 -12.903 -3.320 1.00 70.00 98 LYS A C 1
ATOM 734 O O . LYS A 1 98 ? 0.714 -11.820 -3.753 1.00 70.00 98 LYS A O 1
ATOM 739 N N . PHE A 1 99 ? 1.751 -13.798 -4.028 1.00 66.44 99 PHE A N 1
ATOM 740 C CA . PHE A 1 99 ? 2.273 -13.582 -5.374 1.00 66.44 99 PHE A CA 1
ATOM 741 C C . PHE A 1 99 ? 1.648 -14.597 -6.321 1.00 66.44 99 PHE A C 1
ATOM 743 O O . PHE A 1 99 ? 1.727 -15.795 -6.051 1.00 66.44 99 PHE A O 1
ATOM 750 N N . SER A 1 100 ? 1.032 -14.152 -7.419 1.00 55.59 100 SER A N 1
ATOM 751 C CA . SER A 1 100 ? 0.814 -15.042 -8.557 1.00 55.59 100 SER A CA 1
ATOM 752 C C . SER A 1 100 ? 2.008 -14.942 -9.496 1.00 55.59 100 SER A C 1
ATOM 754 O O . SER A 1 100 ? 2.353 -13.861 -9.959 1.00 55.59 100 SER A O 1
ATOM 756 N N . GLY A 1 101 ? 2.653 -16.069 -9.790 1.00 50.56 101 GLY A N 1
ATOM 757 C CA . GLY A 1 101 ? 3.555 -16.132 -10.932 1.00 50.56 101 GLY A CA 1
ATOM 758 C C . GLY A 1 101 ? 2.714 -16.238 -12.197 1.00 50.56 101 GLY A C 1
ATOM 759 O O . GLY A 1 101 ? 1.924 -17.175 -12.314 1.00 50.56 101 GLY A O 1
ATOM 760 N N . LEU A 1 102 ? 2.876 -15.330 -13.164 1.00 44.41 102 LEU A N 1
ATOM 761 C CA . LEU A 1 102 ? 2.471 -15.695 -14.522 1.00 44.41 102 LEU A CA 1
ATOM 762 C C . LEU A 1 102 ? 3.430 -16.785 -14.983 1.00 44.41 102 LEU A C 1
ATOM 764 O O . LEU A 1 102 ? 4.609 -16.519 -15.229 1.00 44.41 102 LEU A O 1
ATOM 768 N N . GLN A 1 103 ? 2.922 -18.003 -15.130 1.00 40.00 103 GLN A N 1
ATOM 769 C CA . GLN A 1 103 ? 3.516 -18.914 -16.091 1.00 40.00 103 GLN A CA 1
ATOM 770 C C . GLN A 1 103 ? 3.286 -18.296 -17.469 1.00 40.00 103 GLN A C 1
ATOM 772 O O . GLN A 1 103 ? 2.171 -18.289 -17.984 1.00 40.00 103 GLN A O 1
ATOM 777 N N . LEU A 1 104 ? 4.346 -17.723 -18.037 1.00 38.47 104 LEU A N 1
ATOM 778 C CA . LEU A 1 104 ? 4.419 -17.515 -19.474 1.00 38.47 104 LEU A CA 1
ATOM 779 C C . LEU A 1 104 ? 4.470 -18.914 -20.101 1.00 38.47 104 LEU A C 1
ATOM 781 O O . LEU A 1 104 ? 5.477 -19.608 -19.964 1.00 38.47 104 LEU A O 1
ATOM 785 N N . SER A 1 105 ? 3.355 -19.342 -20.690 1.00 38.75 105 SER A N 1
ATOM 786 C CA . SER A 1 105 ? 3.337 -20.393 -21.712 1.00 38.75 105 SER A CA 1
ATOM 787 C C . SER A 1 105 ? 3.976 -19.880 -22.993 1.00 38.75 105 SER A C 1
ATOM 789 O O . SER A 1 105 ? 3.617 -18.737 -23.366 1.00 38.75 105 SER A O 1
#

pLDDT: mean 77.01, std 13.82, range [38.47, 91.12]

Foldseek 3Di:
DDLVVLQVLLQVLLPPPPPWGWDQDDPPDVFFSTKTADDPKIWTWGDDDQWIWIWIDPVLDDTKIFIHNDSNLVSVLRVCRRVDDRQVVSCVVGVRTDDDHPPPD

Sequence (105 aa):
MPKQDLVSALNSELGHSPPLIFTAGSSSADATVAVLSHGDRFVNVLANDGSYLLSFNWNGRQQAHGRAPDISLAADSARRWVEGFDLESLAAAHPFVKFSGLQLS

Radius of gyration: 13.01 Å; chains: 1; bounding box: 28×32×32 Å

Organism: NCBI:txid1282883